Protein AF-A0A7Y7QKJ5-F1 (afdb_monomer_lite)

Sequence (106 aa):
MKKLSMSLKILFNVLLFSFYTLFFIIAGNFLFGLFLTLLDRDIPATDDPIHLKLAILVIFLSLLFTLLFRKFFYLRTFSSEVKKTESKIKQETQEELEIYVNKEIK

Radius of gyration: 25.11 Å; chains: 1; bounding box: 72×20×54 Å

Secondary structure (DSSP, 8-state):
-----HHHHHHHHHHHHHHHHHHHHHHHHHHHHHHHHHTT-PPPPTTSHHHHHHHHHHHHHHHHHHHHTHHHHS---S-HHHHHHHHHHHHHHHHHHHHHHHHH--

Foldseek 3Di:
DPDDDLVNQVVVQVVLLVVVLVVQLVVQLVVVQVVCVVVVHDDDDPPDCVSVVSSVVSNVVSVVCCVVCVVPRGDDSDDVVVVVVVVVVVVVVVVVVVVVVVVVVD

Structure (mmCIF, N/CA/C/O backbone):
data_AF-A0A7Y7QKJ5-F1
#
_entry.id   AF-A0A7Y7QKJ5-F1
#
loop_
_atom_site.group_PDB
_atom_site.id
_atom_site.type_symbol
_atom_site.label_atom_id
_atom_site.label_alt_id
_atom_site.label_comp_id
_atom_site.label_asym_id
_atom_site.label_entity_id
_atom_site.label_seq_id
_atom_site.pdbx_PDB_ins_code
_atom_site.Cartn_x
_atom_site.Cartn_y
_atom_site.Cartn_z
_atom_site.occupancy
_atom_site.B_iso_or_equiv
_atom_site.auth_seq_id
_atom_site.auth_comp_id
_atom_site.auth_asym_id
_atom_site.auth_atom_id
_atom_site.pdbx_PDB_model_num
ATOM 1 N N . MET A 1 1 ? -5.384 -10.363 29.789 1.00 44.81 1 MET A N 1
ATOM 2 C CA . MET A 1 1 ? -4.949 -9.505 28.659 1.00 44.81 1 MET A CA 1
ATOM 3 C C . MET A 1 1 ? -5.187 -8.043 29.029 1.00 44.81 1 MET A C 1
ATOM 5 O O . MET A 1 1 ? -6.329 -7.691 29.297 1.00 44.81 1 MET A O 1
ATOM 9 N N . LYS A 1 2 ? -4.142 -7.204 29.121 1.00 53.72 2 LYS A N 1
ATOM 10 C CA . LYS A 1 2 ? -4.307 -5.758 29.385 1.00 53.72 2 LYS A CA 1
ATOM 11 C C . LYS A 1 2 ? -5.122 -5.132 28.244 1.00 53.72 2 LYS A C 1
ATOM 13 O O . LYS A 1 2 ? -4.786 -5.338 27.080 1.00 53.72 2 LYS A O 1
ATOM 18 N N . LYS A 1 3 ? -6.188 -4.384 28.560 1.00 64.81 3 LYS A N 1
ATOM 19 C CA . LYS A 1 3 ? -6.922 -3.586 27.564 1.00 64.81 3 LYS A CA 1
ATOM 20 C C . LYS A 1 3 ? -5.938 -2.582 26.950 1.00 64.81 3 LYS A C 1
ATOM 22 O O . LYS A 1 3 ? -5.415 -1.727 27.658 1.00 64.81 3 LYS A O 1
ATOM 27 N N . LEU A 1 4 ? -5.669 -2.706 25.651 1.00 72.12 4 LEU A N 1
ATOM 28 C CA . LEU A 1 4 ? -4.874 -1.722 24.915 1.00 72.12 4 LEU A CA 1
ATOM 29 C C . LEU A 1 4 ? -5.606 -0.371 24.943 1.00 72.12 4 LEU A C 1
ATOM 31 O O . LEU A 1 4 ? -6.799 -0.325 24.619 1.00 72.12 4 LEU A O 1
ATOM 35 N N . SER A 1 5 ? -4.911 0.708 25.310 1.00 80.50 5 SER A N 1
ATOM 36 C CA . SER A 1 5 ? -5.495 2.053 25.297 1.00 80.50 5 SER A CA 1
ATOM 37 C C . SER A 1 5 ? -5.871 2.467 23.870 1.00 80.50 5 SER A C 1
ATOM 39 O O . SER A 1 5 ? -5.280 2.007 22.890 1.00 80.50 5 SER A O 1
ATOM 41 N N . MET A 1 6 ? -6.880 3.332 23.742 1.00 75.88 6 MET A N 1
ATOM 42 C CA . MET A 1 6 ? -7.367 3.814 22.445 1.00 75.88 6 MET A CA 1
ATOM 43 C C . MET A 1 6 ? -6.246 4.446 21.607 1.00 75.88 6 MET A C 1
ATOM 45 O O . MET A 1 6 ? -6.107 4.128 20.428 1.00 75.88 6 MET A O 1
ATOM 49 N N . SER A 1 7 ? -5.395 5.258 22.239 1.00 79.00 7 SER A N 1
ATOM 50 C CA . SER A 1 7 ? -4.239 5.891 21.598 1.00 79.00 7 SER A CA 1
ATOM 51 C C . SER A 1 7 ? -3.246 4.864 21.056 1.00 79.00 7 SER A C 1
ATOM 53 O O . SER A 1 7 ? -2.778 5.009 19.930 1.00 79.00 7 SER A O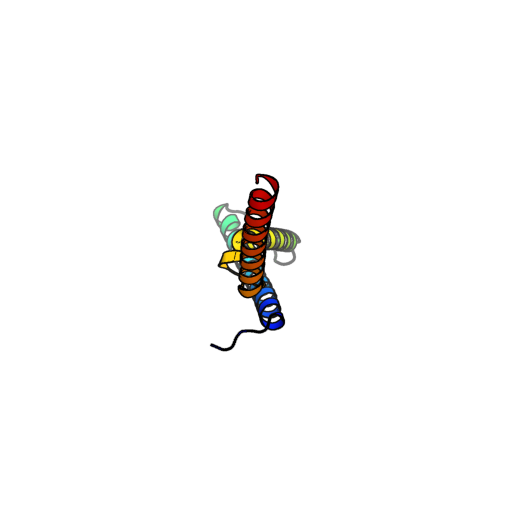 1
ATOM 55 N N . LEU A 1 8 ? -2.983 3.781 21.803 1.00 82.25 8 LEU A N 1
ATOM 56 C CA . LEU A 1 8 ? -2.118 2.702 21.323 1.00 82.25 8 LEU A CA 1
ATOM 57 C C . LEU A 1 8 ? -2.717 2.018 20.090 1.00 82.25 8 LEU A C 1
ATOM 59 O O . LEU A 1 8 ? -1.996 1.736 19.142 1.00 82.25 8 LEU A O 1
ATOM 63 N N . LYS A 1 9 ? -4.033 1.772 20.069 1.00 80.44 9 LYS A N 1
ATOM 64 C CA . LYS A 1 9 ? -4.696 1.153 18.907 1.00 80.44 9 LYS A CA 1
ATOM 65 C C . LYS A 1 9 ? -4.602 2.028 17.660 1.00 80.44 9 LYS A C 1
ATOM 67 O O . LYS A 1 9 ? -4.385 1.506 16.573 1.00 80.44 9 LYS A O 1
ATOM 72 N N . ILE A 1 10 ? -4.768 3.342 17.814 1.00 83.69 10 ILE A N 1
ATOM 73 C CA . ILE A 1 10 ? -4.618 4.296 16.709 1.00 83.69 10 ILE A CA 1
ATOM 74 C C . ILE A 1 10 ? -3.173 4.285 16.208 1.00 83.69 10 ILE A C 1
ATOM 76 O O . ILE A 1 10 ? -2.962 4.149 15.007 1.00 83.69 10 ILE A O 1
ATOM 80 N N . LEU A 1 11 ? -2.193 4.338 17.115 1.00 87.19 11 LEU A N 1
ATOM 81 C CA . LEU A 1 11 ? -0.775 4.283 16.761 1.00 87.19 11 LEU A CA 1
ATOM 82 C C . LEU A 1 11 ? -0.423 2.995 16.004 1.00 87.19 11 LEU A C 1
ATOM 84 O O . LEU A 1 11 ? 0.192 3.057 14.944 1.00 87.19 11 LEU A O 1
ATOM 88 N N . PHE A 1 12 ? -0.869 1.838 16.501 1.00 87.38 12 PHE A N 1
ATOM 89 C CA . PHE A 1 12 ? -0.675 0.557 15.822 1.00 87.38 12 PHE A CA 1
ATOM 90 C C . PHE A 1 12 ? -1.323 0.533 14.440 1.00 87.38 12 PHE A C 1
ATOM 92 O O . PHE A 1 12 ? -0.727 0.013 13.504 1.00 87.38 12 PHE A O 1
ATOM 99 N N . ASN A 1 13 ? -2.511 1.118 14.288 1.00 87.31 13 ASN A N 1
ATOM 100 C CA . ASN A 1 13 ? -3.177 1.197 12.995 1.00 87.31 13 ASN A CA 1
ATOM 101 C C . ASN A 1 13 ? -2.414 2.093 12.010 1.00 87.31 13 ASN A C 1
ATOM 103 O O . ASN A 1 13 ? -2.237 1.707 10.861 1.00 87.31 13 ASN A O 1
ATOM 107 N N . VAL A 1 14 ? -1.915 3.254 12.439 1.00 87.38 14 VAL A N 1
ATOM 108 C CA . VAL A 1 14 ? -1.071 4.105 11.582 1.00 87.38 14 VAL A CA 1
ATOM 109 C C . VAL A 1 14 ? 0.198 3.358 11.173 1.00 87.38 14 VAL A C 1
ATOM 111 O O . VAL A 1 14 ? 0.548 3.345 9.997 1.00 87.38 14 VAL A O 1
ATOM 114 N N . LEU A 1 15 ? 0.841 2.663 12.116 1.00 89.81 15 LEU A N 1
ATOM 115 C CA . LEU A 1 15 ? 2.049 1.888 11.841 1.00 89.81 15 LEU A CA 1
ATOM 116 C C . LEU A 1 15 ? 1.788 0.747 10.848 1.00 89.81 15 LEU A C 1
ATOM 118 O O . LEU A 1 15 ? 2.558 0.571 9.906 1.00 89.81 15 LEU A O 1
ATOM 122 N N . LEU A 1 16 ? 0.681 0.015 11.015 1.00 87.81 16 LEU A N 1
ATOM 123 C CA . LEU A 1 16 ? 0.264 -1.032 10.081 1.00 87.81 16 LEU A CA 1
ATOM 124 C C . LEU A 1 16 ? 0.010 -0.470 8.683 1.00 87.81 16 LEU A C 1
ATOM 126 O O . LEU A 1 16 ? 0.443 -1.059 7.699 1.00 87.81 16 LEU A O 1
ATOM 130 N N . PHE A 1 17 ? -0.684 0.666 8.584 1.00 87.88 17 PHE A N 1
ATOM 131 C CA . PHE A 1 17 ? -0.947 1.309 7.300 1.00 87.88 17 PHE A CA 1
ATOM 132 C C . PHE A 1 17 ? 0.347 1.687 6.580 1.00 87.88 17 PHE A C 1
ATOM 134 O O . PHE A 1 17 ? 0.512 1.338 5.411 1.00 87.88 17 PHE A O 1
ATOM 141 N N . SER A 1 18 ? 1.282 2.329 7.279 1.00 89.19 18 SER A N 1
ATOM 142 C CA . SER A 1 18 ? 2.583 2.679 6.708 1.00 89.19 18 SER A CA 1
ATOM 143 C C . SER A 1 18 ? 3.361 1.438 6.270 1.00 89.19 18 SER A C 1
ATOM 145 O O . SER A 1 18 ? 3.918 1.423 5.176 1.00 89.19 18 SER A O 1
ATOM 147 N N . PHE A 1 19 ? 3.353 0.376 7.082 1.00 90.56 19 PHE A N 1
ATOM 148 C CA . PHE A 1 19 ? 4.025 -0.880 6.754 1.00 90.56 19 PHE A CA 1
ATOM 149 C C . PHE A 1 19 ? 3.453 -1.533 5.491 1.00 90.56 19 PHE A C 1
ATOM 151 O O . PHE A 1 19 ? 4.207 -1.854 4.574 1.00 90.56 19 PHE A O 1
ATOM 158 N N . TYR A 1 20 ? 2.128 -1.684 5.405 1.00 87.19 20 TYR A N 1
ATOM 159 C CA . TYR A 1 20 ? 1.489 -2.257 4.219 1.00 87.19 20 TYR A CA 1
ATOM 160 C C . TYR A 1 20 ? 1.732 -1.409 2.977 1.00 87.19 20 TYR A C 1
ATOM 162 O O . TYR A 1 20 ? 2.058 -1.952 1.928 1.00 87.19 20 TYR A O 1
ATOM 170 N N . THR A 1 21 ? 1.629 -0.088 3.099 1.00 91.19 21 THR A N 1
ATOM 171 C CA . THR A 1 21 ? 1.847 0.822 1.970 1.00 91.19 21 THR A CA 1
ATOM 172 C C . THR A 1 21 ? 3.266 0.682 1.420 1.00 91.19 21 THR A C 1
ATOM 174 O O . THR A 1 21 ? 3.439 0.519 0.216 1.00 91.19 21 THR A O 1
ATOM 177 N N . LEU A 1 22 ? 4.283 0.662 2.290 1.00 92.50 22 LEU A N 1
ATOM 178 C CA . LEU A 1 22 ? 5.672 0.437 1.877 1.00 92.50 22 LEU A CA 1
ATOM 179 C C . LEU A 1 22 ? 5.858 -0.928 1.210 1.00 92.50 22 LEU A C 1
ATOM 181 O O . LEU A 1 22 ? 6.475 -1.014 0.150 1.00 92.50 22 LEU A O 1
ATOM 185 N N . PHE A 1 23 ? 5.291 -1.983 1.800 1.00 91.62 23 PHE A N 1
ATOM 186 C CA . PHE A 1 23 ? 5.352 -3.329 1.236 1.00 91.62 23 PHE A CA 1
ATOM 187 C C . PHE A 1 23 ? 4.747 -3.386 -0.173 1.00 91.62 23 PHE A C 1
ATOM 189 O O . PHE A 1 23 ? 5.372 -3.918 -1.090 1.00 91.62 23 PHE A O 1
ATOM 196 N N . PHE A 1 24 ? 3.566 -2.795 -0.376 1.00 91.62 24 PHE A N 1
ATOM 197 C CA . PHE A 1 24 ? 2.909 -2.776 -1.681 1.00 91.62 24 PHE A CA 1
ATOM 198 C C . PHE A 1 24 ? 3.638 -1.911 -2.707 1.00 91.62 24 PHE A C 1
ATOM 200 O O . PHE A 1 24 ? 3.624 -2.265 -3.881 1.00 91.62 24 PHE A O 1
ATOM 207 N N . ILE A 1 25 ? 4.291 -0.814 -2.307 1.00 92.62 25 ILE A N 1
ATOM 208 C CA . ILE A 1 25 ? 5.106 -0.009 -3.232 1.00 92.62 25 ILE A CA 1
ATOM 209 C C . ILE A 1 25 ? 6.283 -0.842 -3.747 1.00 92.62 25 ILE A C 1
ATOM 211 O O . ILE A 1 25 ? 6.510 -0.907 -4.953 1.00 92.62 25 ILE A O 1
ATOM 215 N N . ILE A 1 26 ? 6.997 -1.527 -2.847 1.00 91.38 26 ILE A N 1
ATOM 216 C CA . ILE A 1 26 ? 8.128 -2.390 -3.216 1.00 91.38 26 ILE A CA 1
ATOM 217 C C . ILE A 1 26 ? 7.652 -3.530 -4.124 1.00 91.38 26 ILE A C 1
ATOM 219 O O . ILE A 1 26 ? 8.222 -3.751 -5.192 1.00 91.38 26 ILE A O 1
ATOM 223 N N . ALA A 1 27 ? 6.580 -4.224 -3.730 1.00 91.50 27 ALA A N 1
ATOM 224 C CA . ALA A 1 27 ? 6.006 -5.308 -4.519 1.00 91.50 27 ALA A CA 1
ATOM 225 C C . ALA A 1 27 ? 5.506 -4.822 -5.889 1.00 91.50 27 ALA A C 1
ATOM 227 O O . ALA A 1 27 ? 5.725 -5.495 -6.890 1.00 91.50 27 ALA A O 1
ATOM 228 N N . GLY A 1 28 ? 4.873 -3.648 -5.945 1.00 90.00 28 GLY A N 1
ATOM 229 C CA . GLY A 1 28 ? 4.370 -3.028 -7.168 1.00 90.00 28 GLY A CA 1
ATOM 230 C C . GLY A 1 28 ? 5.485 -2.666 -8.143 1.00 90.00 28 GLY A C 1
ATOM 231 O O . GLY A 1 28 ? 5.387 -3.018 -9.313 1.00 90.00 28 GLY A O 1
ATOM 232 N N . ASN A 1 29 ? 6.570 -2.049 -7.665 1.00 89.38 29 ASN A N 1
ATOM 233 C CA . ASN A 1 29 ? 7.749 -1.762 -8.490 1.00 89.38 29 ASN A CA 1
ATOM 234 C C . ASN A 1 29 ? 8.389 -3.049 -9.028 1.00 89.38 29 ASN A C 1
ATOM 236 O O . ASN A 1 29 ? 8.734 -3.121 -10.206 1.00 89.38 29 ASN A O 1
ATOM 240 N N . PHE A 1 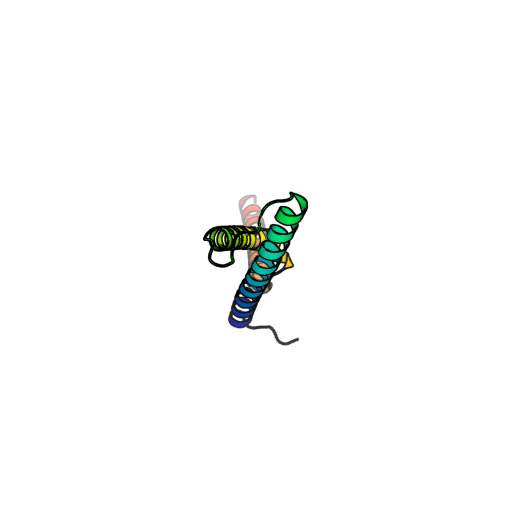30 ? 8.511 -4.080 -8.186 1.00 90.62 30 PHE A N 1
ATOM 241 C CA . PHE A 1 30 ? 9.050 -5.374 -8.603 1.00 90.62 30 PHE A CA 1
ATOM 242 C C . PHE A 1 30 ? 8.174 -6.046 -9.670 1.00 90.62 30 PHE A C 1
ATOM 244 O O . PHE A 1 30 ? 8.673 -6.457 -10.715 1.00 90.62 30 PHE A O 1
ATOM 251 N N . LEU A 1 31 ? 6.859 -6.114 -9.434 1.00 92.00 31 LEU A N 1
ATOM 252 C CA . LEU A 1 31 ? 5.888 -6.661 -10.382 1.00 92.00 31 LEU A CA 1
ATOM 253 C C . LEU A 1 31 ? 5.888 -5.879 -11.693 1.00 92.00 31 LEU A C 1
ATOM 255 O O . LEU A 1 31 ? 5.855 -6.489 -12.753 1.00 92.00 31 LEU A O 1
ATOM 259 N N . PHE A 1 32 ? 5.953 -4.549 -11.637 1.00 90.19 32 PHE A N 1
ATOM 260 C CA . PHE A 1 32 ? 6.016 -3.700 -12.822 1.00 90.19 32 PHE A CA 1
ATOM 261 C C . PHE A 1 32 ? 7.247 -4.008 -13.679 1.00 90.19 32 PHE A C 1
ATOM 263 O O . PHE A 1 32 ? 7.104 -4.228 -14.880 1.00 90.19 32 PHE A O 1
ATOM 270 N N . GLY A 1 33 ? 8.430 -4.112 -13.064 1.00 90.06 33 GLY A N 1
ATOM 271 C CA . GLY A 1 33 ? 9.647 -4.532 -13.762 1.00 90.06 33 GLY A CA 1
ATOM 272 C C . GLY A 1 33 ? 9.496 -5.914 -14.401 1.00 90.06 33 GLY A C 1
ATOM 273 O O . GLY A 1 33 ? 9.780 -6.074 -15.585 1.00 90.06 33 GLY A O 1
ATOM 274 N N . LEU A 1 34 ? 8.956 -6.883 -13.655 1.00 92.19 34 LEU A N 1
ATOM 275 C CA . LEU A 1 34 ? 8.712 -8.242 -14.147 1.00 92.19 34 LEU A CA 1
ATOM 276 C C . LEU A 1 34 ? 7.732 -8.264 -15.332 1.00 92.19 34 LEU A C 1
ATOM 278 O O . LEU A 1 34 ? 7.977 -8.957 -16.316 1.00 92.19 34 LEU A O 1
ATOM 282 N N . PHE A 1 35 ? 6.647 -7.487 -15.273 1.00 92.94 35 PHE A N 1
ATOM 283 C CA . PHE A 1 35 ? 5.690 -7.359 -16.374 1.00 92.94 35 PHE A CA 1
ATOM 284 C C . PHE A 1 35 ? 6.320 -6.751 -17.627 1.00 92.94 35 PHE A C 1
ATOM 286 O O . PHE A 1 35 ? 6.027 -7.213 -18.726 1.00 92.94 35 PHE A O 1
ATOM 293 N N . LEU A 1 36 ? 7.186 -5.744 -17.485 1.00 92.25 36 LEU A N 1
ATOM 294 C CA . LEU A 1 36 ? 7.901 -5.166 -18.624 1.00 92.25 36 LEU A CA 1
ATOM 295 C C . LEU A 1 36 ? 8.869 -6.170 -19.252 1.00 92.25 36 LEU A C 1
ATOM 297 O O . LEU A 1 36 ? 8.895 -6.285 -20.474 1.00 92.25 36 LEU A O 1
ATOM 301 N N . THR A 1 37 ? 9.582 -6.950 -18.434 1.00 92.75 37 THR A N 1
ATOM 302 C CA . THR A 1 37 ? 10.449 -8.031 -18.923 1.00 92.75 37 THR A CA 1
ATOM 303 C C . THR A 1 37 ? 9.661 -9.084 -19.699 1.00 92.75 37 THR A C 1
ATOM 305 O O . THR A 1 37 ? 10.097 -9.505 -20.760 1.00 92.75 37 THR A O 1
ATOM 308 N N . LEU A 1 38 ? 8.479 -9.485 -19.220 1.00 94.50 38 LEU A N 1
ATOM 309 C CA . LEU A 1 38 ? 7.617 -10.441 -19.932 1.00 94.50 38 LEU A CA 1
ATOM 310 C C . LEU A 1 38 ? 7.064 -9.904 -21.261 1.00 94.50 38 LEU A C 1
ATOM 312 O O . LEU A 1 38 ? 6.625 -10.686 -22.099 1.00 94.50 38 LEU A O 1
ATOM 316 N N . LEU A 1 39 ? 7.039 -8.583 -21.434 1.00 94.56 39 LEU A N 1
ATOM 317 C CA . LEU A 1 39 ? 6.557 -7.904 -22.636 1.00 94.56 39 LEU A CA 1
ATOM 318 C C . LEU A 1 39 ? 7.700 -7.459 -23.562 1.00 94.56 39 LEU A C 1
ATOM 320 O O . LEU A 1 39 ? 7.438 -6.685 -24.484 1.00 94.56 39 LEU A O 1
ATOM 324 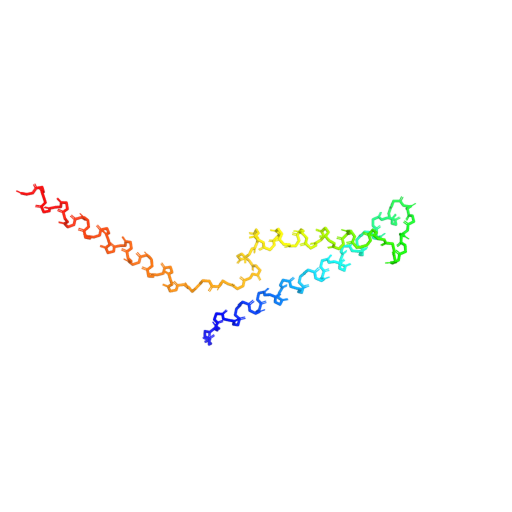N N . ASP A 1 40 ? 8.937 -7.897 -23.295 1.00 92.94 40 ASP A N 1
ATOM 325 C CA . ASP A 1 40 ? 10.158 -7.471 -23.992 1.00 92.94 40 ASP A CA 1
ATOM 326 C C . ASP A 1 40 ? 10.270 -5.940 -24.111 1.00 92.94 40 ASP A C 1
ATOM 328 O O . ASP A 1 40 ? 10.634 -5.387 -25.151 1.00 92.94 40 ASP A O 1
ATOM 332 N N . ARG A 1 41 ? 9.911 -5.226 -23.036 1.00 89.94 41 ARG A N 1
ATOM 333 C CA . ARG A 1 41 ? 10.041 -3.769 -22.949 1.00 89.94 41 ARG A CA 1
ATOM 334 C C . ARG A 1 41 ? 11.179 -3.361 -22.033 1.00 89.94 41 ARG A C 1
ATOM 336 O O . ARG A 1 41 ? 11.413 -3.980 -20.995 1.00 89.94 41 ARG A O 1
ATOM 343 N N . ASP A 1 42 ? 11.811 -2.249 -22.389 1.00 88.19 42 ASP A N 1
ATOM 344 C CA . ASP A 1 42 ? 12.837 -1.630 -21.563 1.00 88.19 42 ASP A CA 1
ATOM 345 C C . ASP A 1 42 ? 12.277 -1.230 -20.197 1.00 88.19 42 ASP A C 1
ATOM 347 O O . ASP A 1 42 ? 11.184 -0.663 -20.076 1.00 88.19 42 ASP A O 1
ATOM 351 N N . ILE A 1 43 ? 13.053 -1.529 -19.157 1.00 87.31 43 ILE A N 1
ATOM 352 C CA . ILE A 1 43 ? 12.723 -1.157 -17.787 1.00 87.31 43 ILE A CA 1
ATOM 353 C C . ILE A 1 43 ? 13.176 0.294 -17.584 1.00 87.31 43 ILE A C 1
ATOM 355 O O . ILE A 1 43 ? 14.371 0.575 -17.713 1.00 87.31 43 ILE A O 1
ATOM 359 N N . PRO A 1 44 ? 12.259 1.221 -17.261 1.00 87.56 44 PRO A N 1
ATOM 360 C CA . PRO A 1 44 ? 12.611 2.613 -17.033 1.00 87.56 44 PRO A CA 1
ATOM 361 C C . PRO A 1 44 ? 13.555 2.739 -15.835 1.00 87.56 44 PRO A C 1
ATOM 363 O O . PRO A 1 44 ? 13.394 2.052 -14.818 1.00 87.56 44 PRO A O 1
ATOM 366 N N . ALA A 1 45 ? 14.530 3.638 -15.958 1.00 87.25 45 ALA A N 1
ATOM 367 C CA . ALA A 1 45 ? 15.517 3.900 -14.920 1.00 87.25 45 ALA A CA 1
ATOM 368 C C . ALA A 1 45 ? 14.855 4.380 -13.615 1.00 87.25 45 ALA A C 1
ATOM 370 O O . ALA A 1 45 ? 13.730 4.875 -13.611 1.00 87.25 45 ALA A O 1
ATOM 371 N N . THR A 1 46 ? 15.534 4.203 -12.482 1.00 82.44 46 THR A N 1
ATOM 372 C CA . THR A 1 46 ? 14.976 4.472 -11.142 1.00 82.44 46 THR A CA 1
ATOM 373 C C . THR A 1 46 ? 14.576 5.936 -10.925 1.00 82.44 46 THR A C 1
ATOM 375 O O . THR A 1 46 ? 13.705 6.228 -10.109 1.00 82.44 46 THR A O 1
ATOM 378 N N . ASP A 1 47 ? 15.211 6.857 -11.642 1.00 86.69 47 ASP A N 1
ATOM 379 C CA . ASP A 1 47 ? 14.944 8.295 -11.645 1.00 86.69 47 ASP A CA 1
ATOM 380 C C . ASP A 1 47 ? 13.762 8.699 -12.541 1.00 86.69 47 ASP A C 1
ATOM 382 O O . ASP A 1 47 ? 13.311 9.846 -12.485 1.00 86.69 47 ASP A O 1
ATOM 386 N N . ASP A 1 48 ? 13.215 7.768 -13.325 1.00 90.38 48 ASP A N 1
ATOM 387 C CA . ASP A 1 48 ? 12.058 8.032 -14.168 1.00 90.38 48 ASP A CA 1
ATOM 388 C C . ASP A 1 48 ? 10.815 8.344 -13.303 1.00 90.38 48 ASP A C 1
ATOM 390 O O . ASP A 1 48 ? 10.469 7.585 -12.382 1.00 90.38 48 ASP A O 1
ATOM 394 N N . PRO A 1 49 ? 10.082 9.438 -13.595 1.00 90.44 49 PRO A N 1
ATOM 395 C CA . PRO A 1 49 ? 8.868 9.809 -12.870 1.00 90.44 49 PRO A CA 1
ATOM 396 C C . PRO A 1 49 ? 7.764 8.740 -12.892 1.00 90.44 49 PRO A C 1
ATOM 398 O O . PRO A 1 49 ? 6.803 8.845 -12.123 1.00 90.44 49 PRO A O 1
ATOM 401 N N . ILE A 1 50 ? 7.846 7.717 -13.748 1.00 90.56 50 ILE A N 1
ATOM 402 C CA . ILE A 1 50 ? 6.901 6.597 -13.757 1.00 90.56 50 ILE A CA 1
ATOM 403 C C . ILE A 1 50 ? 6.878 5.828 -12.432 1.00 90.56 50 ILE A C 1
ATOM 405 O O . ILE A 1 50 ? 5.792 5.473 -11.970 1.00 90.56 50 ILE A O 1
ATOM 409 N N . HIS A 1 51 ? 8.024 5.663 -11.763 1.00 88.44 51 HIS A N 1
ATOM 410 C CA . HIS A 1 51 ? 8.104 4.989 -10.460 1.00 88.44 51 HIS A CA 1
ATOM 411 C C . HIS A 1 51 ? 7.382 5.790 -9.374 1.00 88.44 51 HIS A C 1
ATOM 413 O O . HIS A 1 51 ? 6.676 5.226 -8.539 1.00 88.44 51 HIS A O 1
ATOM 419 N N . LEU A 1 52 ? 7.472 7.124 -9.432 1.00 90.25 52 LEU A N 1
ATOM 420 C CA . LEU A 1 52 ? 6.724 8.010 -8.538 1.00 90.25 52 LEU A CA 1
ATOM 421 C C . LEU A 1 52 ? 5.213 7.917 -8.791 1.00 90.25 52 LEU A C 1
ATOM 423 O O . LEU A 1 52 ? 4.432 7.815 -7.845 1.00 90.25 52 LEU A O 1
ATOM 427 N N . LYS A 1 53 ? 4.788 7.918 -10.060 1.00 91.69 53 LYS A N 1
ATOM 428 C CA . LYS A 1 53 ? 3.371 7.753 -10.429 1.00 91.69 53 LYS A CA 1
ATOM 429 C C . LYS A 1 53 ? 2.822 6.408 -9.951 1.00 91.69 53 LYS A C 1
ATOM 431 O O . LYS A 1 53 ? 1.709 6.363 -9.429 1.00 91.69 53 LYS A O 1
ATOM 436 N N . LEU A 1 54 ? 3.605 5.337 -10.087 1.00 91.00 54 LEU A N 1
ATOM 437 C CA . LEU A 1 54 ? 3.234 4.008 -9.614 1.00 91.00 54 LEU A CA 1
ATOM 438 C C . LEU A 1 54 ? 3.106 3.979 -8.087 1.00 91.00 54 LEU A C 1
ATOM 440 O O . LEU A 1 54 ? 2.103 3.493 -7.572 1.00 91.00 54 LEU A O 1
ATOM 444 N N . ALA A 1 55 ? 4.055 4.577 -7.361 1.00 90.94 55 ALA A N 1
ATOM 445 C CA . ALA A 1 55 ? 3.980 4.685 -5.907 1.00 90.94 55 ALA A CA 1
ATOM 446 C C . ALA A 1 55 ? 2.722 5.447 -5.451 1.00 90.94 55 ALA A C 1
ATOM 448 O O . ALA A 1 55 ? 2.014 4.983 -4.559 1.00 90.94 55 ALA A O 1
ATOM 449 N N . ILE A 1 56 ? 2.389 6.571 -6.099 1.00 92.94 56 ILE A N 1
ATOM 450 C CA . ILE A 1 56 ? 1.167 7.340 -5.812 1.00 92.94 56 ILE A CA 1
ATOM 451 C C . ILE A 1 56 ? -0.084 6.484 -6.044 1.00 92.94 56 ILE A C 1
ATOM 453 O O . ILE A 1 56 ? -0.971 6.446 -5.190 1.00 92.94 56 ILE A O 1
ATOM 457 N N . LEU A 1 57 ? -0.151 5.761 -7.166 1.00 92.69 57 LEU A N 1
ATOM 458 C CA . LEU A 1 57 ? -1.264 4.860 -7.465 1.00 92.69 57 LEU A CA 1
ATOM 459 C C . LEU A 1 57 ? -1.422 3.786 -6.380 1.00 92.69 57 LEU A C 1
ATOM 461 O O . LEU A 1 57 ? -2.530 3.548 -5.897 1.00 92.69 57 LEU A O 1
ATOM 465 N N . VAL A 1 58 ? -0.315 3.173 -5.961 1.00 92.50 58 VAL A N 1
ATOM 466 C CA . VAL A 1 58 ? -0.301 2.155 -4.906 1.00 92.50 58 VAL A CA 1
ATOM 467 C C . VAL A 1 58 ? -0.749 2.733 -3.564 1.00 92.50 58 VAL A C 1
ATOM 469 O O . VAL A 1 58 ? -1.473 2.058 -2.835 1.00 92.50 58 VAL A O 1
ATOM 472 N N . ILE A 1 59 ? -0.388 3.977 -3.239 1.00 91.62 59 ILE A N 1
ATOM 473 C CA . ILE A 1 59 ? -0.852 4.657 -2.020 1.00 91.62 59 ILE A CA 1
ATOM 474 C C . ILE A 1 59 ? -2.375 4.824 -2.044 1.00 91.62 59 ILE A C 1
ATOM 476 O O . ILE A 1 59 ? -3.042 4.470 -1.071 1.00 91.62 59 ILE A O 1
ATOM 480 N N . PHE A 1 60 ? -2.943 5.308 -3.153 1.00 91.81 60 PHE A N 1
ATOM 481 C CA . PHE A 1 60 ? -4.398 5.445 -3.286 1.00 91.81 60 PHE A CA 1
ATOM 482 C C . PHE A 1 60 ? -5.114 4.097 -3.199 1.00 91.81 60 PHE A C 1
ATOM 484 O O . PHE A 1 60 ? -6.127 3.978 -2.507 1.00 91.81 60 PHE A O 1
ATOM 491 N N . LEU A 1 61 ? -4.571 3.069 -3.853 1.00 90.38 61 LEU A N 1
ATOM 492 C CA . LEU A 1 61 ? -5.135 1.724 -3.813 1.00 90.38 61 LEU A CA 1
ATOM 493 C C . LEU A 1 61 ? -5.052 1.118 -2.407 1.00 90.38 61 LEU A C 1
ATOM 495 O O . LEU A 1 61 ? -6.026 0.537 -1.933 1.00 90.38 61 LEU A O 1
ATOM 499 N N . SER A 1 62 ? -3.928 1.313 -1.716 1.00 88.38 62 SER A N 1
ATOM 500 C CA . SER A 1 62 ? -3.733 0.886 -0.328 1.00 88.38 62 SER A CA 1
ATOM 501 C C . SER A 1 62 ? -4.727 1.581 0.595 1.00 88.38 62 SER A C 1
ATOM 503 O O . SER A 1 62 ? -5.343 0.925 1.426 1.00 88.38 62 SER A O 1
ATOM 505 N N . LEU A 1 63 ? -4.967 2.883 0.411 1.00 87.69 63 LEU A N 1
ATOM 506 C CA . LEU A 1 63 ? -5.965 3.628 1.176 1.00 87.69 63 LEU A CA 1
ATOM 507 C C . LEU A 1 63 ? -7.382 3.086 0.946 1.00 87.69 63 LEU A C 1
ATOM 509 O O . LEU A 1 63 ? -8.109 2.845 1.910 1.00 87.69 63 LEU A O 1
ATOM 513 N N . LEU A 1 64 ? -7.760 2.830 -0.309 1.00 89.31 64 LEU A N 1
ATOM 514 C CA . LEU A 1 64 ? -9.053 2.230 -0.642 1.00 89.31 64 LEU A CA 1
ATOM 515 C C . LEU A 1 64 ? -9.209 0.843 -0.001 1.00 89.31 64 LEU A C 1
ATOM 517 O O . LEU A 1 64 ? -10.227 0.558 0.633 1.00 89.31 64 LEU A O 1
ATOM 521 N N . PHE A 1 65 ? -8.183 -0.003 -0.109 1.00 85.69 65 PHE A N 1
ATOM 522 C CA . PHE A 1 65 ? -8.185 -1.346 0.465 1.00 85.69 65 PHE A CA 1
ATOM 523 C C . PHE A 1 65 ? -8.253 -1.307 1.995 1.00 85.69 65 PHE A C 1
ATOM 525 O O . PHE A 1 65 ? -9.039 -2.028 2.608 1.00 85.69 65 PHE A O 1
ATOM 532 N N . THR A 1 66 ? -7.505 -0.402 2.624 1.00 84.81 66 THR A N 1
ATOM 533 C CA . THR A 1 66 ? -7.553 -0.146 4.065 1.00 84.81 66 THR A CA 1
ATOM 534 C C . THR A 1 66 ? -8.944 0.273 4.522 1.00 84.81 66 THR A C 1
ATOM 536 O O . THR A 1 66 ? -9.381 -0.179 5.578 1.00 84.81 66 THR A O 1
ATOM 539 N N . LEU A 1 67 ? -9.669 1.092 3.754 1.00 81.88 67 LEU A N 1
ATOM 540 C CA . LEU A 1 67 ? -11.039 1.486 4.090 1.00 81.88 67 LEU A CA 1
ATOM 541 C C . LEU A 1 67 ? -12.019 0.311 3.974 1.00 81.88 67 LEU A C 1
ATOM 543 O O . LEU A 1 67 ? -12.796 0.079 4.903 1.00 81.88 67 LEU A O 1
ATOM 547 N N . LEU A 1 68 ? -11.950 -0.456 2.882 1.00 84.38 68 LEU A N 1
ATOM 548 C CA . LEU A 1 68 ? -12.839 -1.596 2.624 1.00 84.38 68 LEU A CA 1
ATOM 549 C C . LEU A 1 68 ? -12.602 -2.753 3.605 1.00 84.38 68 LEU A C 1
ATOM 551 O O . LEU A 1 68 ? -13.540 -3.300 4.185 1.00 84.38 68 LEU A O 1
ATOM 555 N N . PHE A 1 69 ? -11.339 -3.094 3.847 1.00 79.56 69 PHE A N 1
ATOM 556 C CA . PHE A 1 69 ? -10.936 -4.237 4.665 1.00 79.56 69 PHE A CA 1
ATOM 557 C C . PHE A 1 69 ? -10.488 -3.840 6.071 1.00 79.56 69 PHE A C 1
ATOM 559 O O . PHE A 1 69 ? -9.899 -4.649 6.794 1.00 79.56 69 PHE A O 1
ATOM 566 N N . ARG A 1 70 ? -10.831 -2.623 6.517 1.00 78.38 70 ARG A N 1
ATOM 567 C CA . ARG A 1 70 ? -10.471 -2.090 7.839 1.00 78.38 70 ARG A CA 1
ATOM 568 C C . ARG A 1 70 ? -10.745 -3.076 8.972 1.00 78.38 70 ARG A C 1
ATOM 570 O O . ARG A 1 70 ? -9.968 -3.183 9.91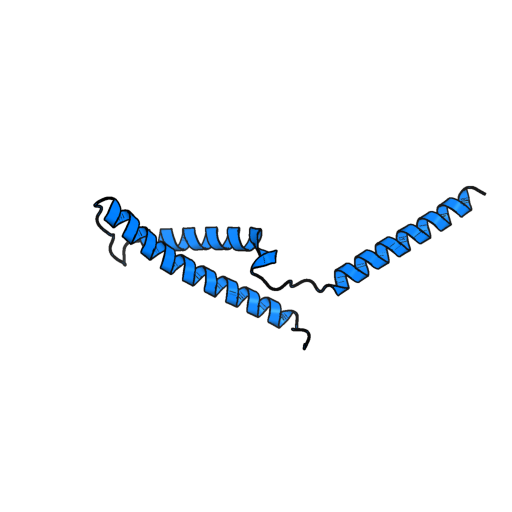2 1.00 78.38 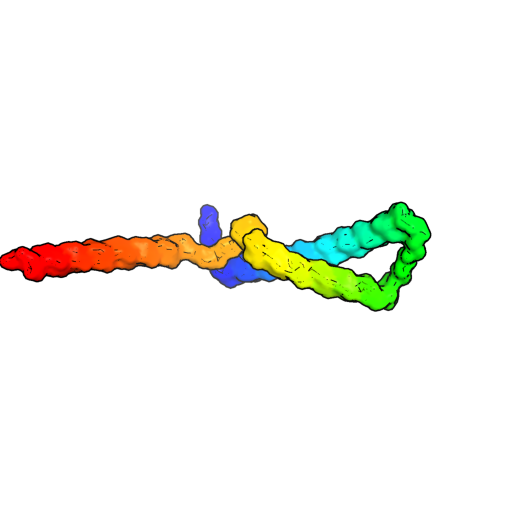70 ARG A O 1
ATOM 577 N N . LYS A 1 71 ? -11.867 -3.796 8.887 1.00 71.00 71 LYS A N 1
ATOM 578 C CA . LYS A 1 71 ? -12.318 -4.765 9.896 1.00 71.00 71 LYS A CA 1
ATOM 579 C C . LYS A 1 71 ? -11.361 -5.955 10.069 1.00 71.00 71 LYS A C 1
ATOM 581 O O . LYS A 1 71 ? -11.359 -6.545 11.145 1.00 71.00 71 LYS A O 1
ATOM 586 N N . PHE A 1 72 ? -10.603 -6.309 9.034 1.00 71.44 72 PHE A N 1
ATOM 587 C CA . PHE A 1 72 ? -9.725 -7.479 9.017 1.00 71.44 72 PHE A CA 1
ATOM 588 C C . PHE A 1 72 ? -8.289 -7.131 9.399 1.00 71.44 72 PHE A C 1
ATOM 590 O O . PHE A 1 72 ? -7.677 -7.855 10.174 1.00 71.44 72 PHE A O 1
ATOM 597 N N . PHE A 1 73 ? -7.773 -6.011 8.890 1.00 65.56 73 PHE A N 1
ATOM 598 C CA . PHE A 1 73 ? -6.362 -5.655 9.052 1.00 65.56 73 PHE A CA 1
ATOM 599 C C . PHE A 1 73 ? -6.088 -4.722 10.232 1.00 65.56 73 PHE A C 1
ATOM 601 O O . PHE A 1 73 ? -4.956 -4.656 10.692 1.00 65.56 73 PHE A O 1
ATOM 608 N N . TYR A 1 74 ? -7.095 -4.014 10.753 1.00 71.19 74 TYR A N 1
ATOM 609 C CA . TYR A 1 74 ? -6.884 -2.978 11.766 1.00 71.19 74 TYR A CA 1
ATOM 610 C C . TYR A 1 74 ? -7.579 -3.289 13.084 1.00 71.19 74 TYR A C 1
ATOM 612 O O . TYR A 1 74 ? -8.686 -3.833 13.143 1.00 71.19 74 TYR A O 1
ATOM 620 N N . LEU A 1 75 ? -6.947 -2.858 14.177 1.00 71.56 75 LEU A N 1
ATOM 621 C CA . LEU A 1 75 ? -7.521 -2.944 15.509 1.00 71.56 75 LEU A CA 1
ATOM 622 C C . LEU A 1 75 ? -8.789 -2.100 15.567 1.00 71.56 75 LEU A C 1
ATOM 624 O O . LEU A 1 75 ? -8.795 -0.906 15.244 1.00 71.56 75 LEU A O 1
ATOM 628 N N . ARG A 1 76 ? -9.874 -2.721 16.034 1.00 68.12 76 ARG A N 1
ATOM 629 C CA . ARG A 1 76 ? -11.145 -2.033 16.236 1.00 68.12 76 ARG A CA 1
ATOM 630 C C . ARG A 1 76 ? -10.952 -0.936 17.283 1.00 68.12 76 ARG A C 1
ATOM 632 O O . ARG A 1 76 ? -10.728 -1.203 18.468 1.00 68.12 76 ARG A O 1
ATOM 639 N N . THR A 1 77 ? -11.022 0.302 16.814 1.00 61.53 77 THR A N 1
ATOM 640 C CA . THR A 1 77 ? -10.857 1.504 17.629 1.00 61.53 77 THR A CA 1
ATOM 641 C C . THR A 1 77 ? -12.062 1.717 18.544 1.00 61.53 77 THR A C 1
ATOM 643 O O . THR A 1 77 ? -11.891 1.989 19.725 1.00 61.53 77 THR A O 1
ATOM 646 N N . PHE A 1 78 ? -13.285 1.457 18.083 1.00 56.56 78 PHE A N 1
ATOM 647 C CA . PHE A 1 78 ? -14.461 1.549 18.952 1.00 56.56 78 PHE A CA 1
ATOM 648 C C . PHE A 1 78 ? -14.509 0.414 19.986 1.00 56.56 78 PHE A C 1
ATOM 650 O O . PHE A 1 78 ? -14.491 -0.769 19.630 1.00 56.56 78 PHE A O 1
ATOM 657 N N . SER A 1 79 ? -14.568 0.798 21.267 1.00 49.97 79 SER A N 1
ATOM 658 C CA . SER A 1 79 ? -14.759 -0.117 22.395 1.00 49.97 79 SER A CA 1
ATOM 659 C C . SER A 1 79 ? -16.086 -0.858 22.236 1.00 49.97 79 SER A C 1
ATOM 661 O O . SER A 1 79 ? -17.116 -0.255 21.933 1.00 49.97 79 SER A O 1
ATOM 663 N N . SER A 1 80 ? -16.074 -2.170 22.467 1.00 52.34 80 SER A N 1
ATOM 664 C CA . SER A 1 80 ? -17.283 -2.999 22.544 1.00 52.34 80 SER A CA 1
ATOM 665 C C . SER A 1 80 ? -18.261 -2.521 23.623 1.00 52.34 80 SER A C 1
ATOM 667 O O . SER A 1 80 ? -19.438 -2.862 23.567 1.00 52.34 80 SER A O 1
ATOM 669 N N . GLU A 1 81 ? -17.793 -1.707 24.571 1.00 51.66 81 GLU A N 1
ATOM 670 C CA . GLU A 1 81 ? -18.616 -1.085 25.608 1.00 51.66 81 GLU A CA 1
ATOM 671 C C . GLU A 1 81 ? -19.566 -0.027 25.042 1.00 51.66 81 GLU A C 1
ATOM 673 O O . GLU A 1 81 ? -20.721 -0.023 25.440 1.00 51.66 81 GLU A O 1
ATOM 678 N N . VAL A 1 82 ? -19.163 0.770 24.041 1.00 55.22 82 VAL A N 1
ATOM 679 C CA . VAL A 1 82 ? -20.061 1.775 23.428 1.00 55.22 82 VAL A CA 1
ATOM 680 C C . VAL A 1 82 ? -21.238 1.091 22.732 1.00 55.22 82 VAL A C 1
ATOM 682 O O . VAL A 1 82 ? -22.381 1.491 22.916 1.00 55.22 82 VAL A O 1
ATOM 685 N N . LYS A 1 83 ? -20.983 -0.024 22.032 1.00 53.34 83 LYS A N 1
ATOM 686 C CA . LYS A 1 83 ? -22.052 -0.834 21.426 1.00 53.34 83 LYS A CA 1
ATOM 687 C C . LYS A 1 83 ? -22.966 -1.498 22.455 1.00 53.34 83 LYS A C 1
ATOM 689 O O . LYS A 1 83 ? -24.147 -1.658 22.176 1.00 53.34 83 LYS A O 1
ATOM 694 N N . LYS A 1 84 ? -22.430 -1.896 23.615 1.00 56.28 84 LYS A N 1
ATOM 695 C CA . LYS A 1 84 ? -23.222 -2.457 24.723 1.00 56.28 84 LYS A CA 1
ATOM 696 C C . LYS A 1 84 ? -24.098 -1.398 25.393 1.00 56.28 84 LYS A C 1
ATOM 698 O O . LYS A 1 84 ? -25.220 -1.702 25.783 1.00 56.28 84 LYS A O 1
ATOM 703 N N . THR A 1 85 ? -23.594 -0.175 25.520 1.00 57.41 85 THR A N 1
ATOM 704 C CA . THR A 1 85 ? -24.354 0.957 26.053 1.00 57.41 85 THR A CA 1
ATOM 705 C C . THR A 1 85 ? -25.449 1.380 25.075 1.00 57.41 85 THR A C 1
ATOM 707 O O . THR A 1 85 ? -26.595 1.498 25.483 1.00 57.41 85 THR A O 1
ATOM 710 N N . GLU A 1 86 ? -25.156 1.483 23.776 1.00 58.66 86 GLU A N 1
ATOM 711 C CA . GLU A 1 86 ? -26.175 1.755 22.747 1.00 58.66 86 GLU A CA 1
ATOM 712 C C . GLU A 1 86 ? -27.253 0.665 22.673 1.00 58.66 86 GLU A C 1
ATOM 714 O O . GLU A 1 86 ? -28.429 0.979 22.502 1.00 58.66 86 GLU A O 1
ATOM 719 N N . SER A 1 87 ? -26.884 -0.616 22.815 1.00 60.59 87 SER A N 1
ATOM 720 C CA . SER A 1 87 ? -27.871 -1.703 22.838 1.00 60.59 87 SER A CA 1
ATOM 721 C C . SER A 1 87 ? -28.737 -1.683 24.097 1.00 60.59 87 SER A C 1
ATOM 723 O O . SER A 1 87 ? -29.925 -1.966 24.002 1.00 60.59 87 SER A O 1
ATOM 725 N N . LYS A 1 88 ? -28.160 -1.327 25.255 1.00 61.41 88 LYS A N 1
ATOM 726 C CA . LYS A 1 88 ? -28.909 -1.184 26.511 1.00 61.41 88 LYS A CA 1
ATOM 727 C C . LYS A 1 88 ? -29.891 -0.018 26.463 1.00 61.41 88 LYS A C 1
ATOM 729 O O . LYS A 1 88 ? -31.055 -0.220 26.770 1.00 61.41 88 LYS A O 1
ATOM 734 N N . ILE A 1 89 ? -29.445 1.150 25.996 1.00 67.75 89 ILE A N 1
ATOM 735 C CA . ILE A 1 89 ? -30.304 2.335 25.869 1.00 67.75 89 ILE A CA 1
ATOM 736 C C . ILE A 1 89 ? -31.479 2.035 24.933 1.00 67.75 89 ILE A C 1
ATOM 738 O O . ILE A 1 89 ? -32.614 2.349 25.262 1.00 67.75 89 ILE A O 1
ATOM 742 N N . LYS A 1 90 ? -31.242 1.355 23.801 1.00 65.69 90 LYS A N 1
ATOM 743 C CA . LYS A 1 90 ? -32.328 0.953 22.891 1.00 65.69 90 LYS A CA 1
ATOM 744 C C . LYS A 1 90 ? -33.342 -0.005 23.521 1.00 65.69 90 LYS A C 1
ATOM 746 O O . LYS A 1 90 ? -34.519 0.118 23.205 1.00 65.69 90 LYS A O 1
ATOM 751 N N . GLN A 1 91 ? -32.903 -0.937 24.368 1.00 68.31 91 GLN A N 1
ATOM 752 C CA . GLN A 1 91 ? -33.815 -1.827 25.093 1.00 68.31 91 GLN A CA 1
ATOM 753 C C . GLN A 1 91 ? -34.628 -1.070 26.147 1.00 68.31 91 GLN A C 1
ATOM 755 O O . GLN A 1 91 ? -35.845 -1.196 26.152 1.00 68.31 91 GLN A O 1
ATOM 760 N N . GLU A 1 92 ? -33.986 -0.231 26.964 1.00 68.75 92 GLU A N 1
ATOM 761 C CA . GLU A 1 92 ? -34.678 0.574 27.983 1.00 68.75 92 GLU A CA 1
ATOM 762 C C . GLU A 1 92 ? -35.694 1.540 27.349 1.00 68.75 92 GLU A C 1
ATOM 764 O O . GLU A 1 92 ? -36.816 1.654 27.828 1.00 68.75 92 GLU A O 1
ATOM 769 N N . THR A 1 93 ? -35.363 2.164 26.211 1.00 72.62 93 THR A N 1
ATOM 770 C CA . THR A 1 93 ? -36.309 3.043 25.495 1.00 72.62 93 THR A CA 1
ATOM 771 C C . THR A 1 93 ? -37.507 2.271 24.926 1.00 72.62 93 THR A C 1
ATOM 773 O O . THR A 1 93 ? -38.613 2.803 24.887 1.00 72.62 93 THR A O 1
ATOM 776 N N . GLN A 1 94 ? -37.316 1.025 24.473 1.00 68.69 94 GLN A N 1
ATOM 777 C CA . GLN A 1 94 ? -38.425 0.186 24.000 1.00 68.69 94 GLN A CA 1
ATOM 778 C C . GLN A 1 94 ? -39.339 -0.257 25.146 1.00 68.69 94 GLN A C 1
ATOM 780 O O . GLN A 1 94 ? -40.557 -0.195 24.993 1.00 68.69 94 GLN A O 1
ATOM 785 N N . GLU A 1 95 ? -38.769 -0.643 26.288 1.00 68.44 95 GLU A N 1
ATOM 786 C CA . GLU A 1 95 ? -39.544 -1.006 27.479 1.00 68.44 95 GLU A CA 1
ATOM 787 C C . GLU A 1 95 ? -40.347 0.190 28.017 1.00 68.44 95 GLU A C 1
ATOM 789 O O . GLU A 1 95 ? -41.529 0.049 28.326 1.00 68.44 95 GLU A O 1
ATOM 794 N N . GLU A 1 96 ? -39.765 1.395 28.062 1.00 68.81 96 GLU A N 1
ATOM 795 C CA . GLU A 1 96 ? -40.492 2.606 28.473 1.00 68.81 96 GLU A CA 1
ATOM 796 C C . GLU A 1 96 ? -41.645 2.962 27.521 1.00 68.81 96 GLU A C 1
ATOM 798 O O . GLU A 1 96 ? -42.727 3.338 27.979 1.00 68.81 96 GLU A O 1
ATOM 803 N N . LEU A 1 97 ? -41.450 2.806 26.207 1.00 70.12 97 LEU A N 1
ATOM 804 C CA . LEU A 1 97 ? -42.493 3.035 25.201 1.00 70.12 97 LEU A CA 1
ATOM 805 C C . LEU A 1 97 ? -43.652 2.036 25.326 1.00 70.12 97 LEU A C 1
ATOM 807 O O . LEU A 1 97 ? -44.810 2.444 25.248 1.00 70.12 97 LEU A O 1
ATOM 811 N N . GLU A 1 98 ? -43.374 0.752 25.565 1.00 66.06 98 GLU A N 1
ATOM 812 C CA . GLU A 1 98 ? -44.420 -0.256 25.795 1.00 66.06 98 GLU A CA 1
ATOM 813 C C . GLU A 1 98 ? -45.227 0.024 27.070 1.00 66.06 98 GLU A C 1
ATOM 815 O O . GLU A 1 98 ? -46.452 -0.131 27.082 1.00 66.06 98 GLU A O 1
ATOM 820 N N . ILE A 1 99 ? -44.567 0.483 28.138 1.00 69.94 99 ILE A N 1
ATOM 821 C CA . ILE A 1 99 ? -45.229 0.864 29.393 1.00 69.94 99 ILE A CA 1
ATOM 822 C C . ILE A 1 99 ? -46.129 2.089 29.191 1.00 69.94 99 ILE A C 1
ATOM 824 O O . ILE A 1 99 ? -47.223 2.144 29.758 1.00 69.94 99 ILE A O 1
ATOM 828 N N . TYR A 1 100 ? -45.693 3.065 28.390 1.00 66.12 100 TYR A N 1
ATOM 829 C CA . TYR A 1 100 ? -46.465 4.277 28.117 1.00 66.12 100 TYR A CA 1
ATOM 830 C C . TYR A 1 100 ? -47.716 3.981 27.280 1.00 66.12 100 TYR A C 1
ATOM 832 O O . TYR A 1 100 ? -48.819 4.376 27.653 1.00 66.12 100 TYR A O 1
ATOM 840 N N . VAL A 1 101 ? -47.571 3.195 26.209 1.00 68.69 101 VAL A N 1
ATOM 841 C CA . VAL A 1 101 ? -48.685 2.794 25.333 1.00 68.69 101 VAL A CA 1
ATOM 842 C C . VAL A 1 101 ? -49.735 1.978 26.097 1.00 68.69 101 VAL A C 1
ATOM 844 O O . VAL A 1 101 ? -50.931 2.218 25.952 1.00 68.69 101 VAL A O 1
ATOM 847 N N . ASN A 1 102 ? -49.323 1.069 26.986 1.00 65.50 102 ASN A N 1
ATOM 848 C CA . ASN A 1 102 ? -50.264 0.308 27.820 1.00 65.50 102 ASN A CA 1
ATOM 849 C C . ASN A 1 102 ? -51.006 1.155 28.868 1.00 65.50 102 ASN A C 1
ATOM 851 O O . ASN A 1 102 ? -52.042 0.723 29.375 1.00 65.50 102 ASN A O 1
ATOM 855 N N . LYS A 1 103 ? -50.482 2.334 29.222 1.00 69.31 103 LYS A N 1
ATOM 856 C CA . LYS A 1 103 ? -51.132 3.268 30.150 1.00 69.31 103 LYS A CA 1
ATOM 857 C C . LYS A 1 103 ? -52.180 4.152 29.479 1.00 69.31 103 LYS A C 1
ATOM 859 O O . LYS A 1 103 ? -53.127 4.522 30.156 1.00 69.31 103 LYS A O 1
ATOM 864 N N . GLU A 1 104 ? -52.024 4.479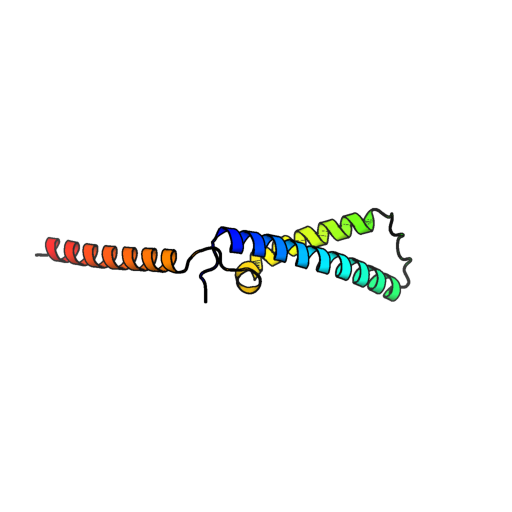 28.197 1.00 61.09 104 GLU A N 1
ATOM 865 C CA . GLU A 1 104 ? -52.989 5.311 27.455 1.00 61.09 104 GLU A CA 1
ATOM 866 C C . GLU A 1 104 ? -54.185 4.521 26.893 1.00 61.09 104 GLU A C 1
ATOM 868 O O . GLU A 1 104 ? -55.204 5.115 26.553 1.00 61.09 104 GLU A O 1
ATOM 873 N N . ILE A 1 105 ? -54.086 3.189 26.798 1.00 57.88 105 ILE A N 1
ATOM 874 C CA . ILE A 1 105 ? -55.137 2.315 26.234 1.00 57.88 105 ILE A CA 1
ATOM 875 C C . ILE A 1 105 ? -56.126 1.799 27.315 1.00 57.88 105 ILE A C 1
ATOM 877 O O . ILE A 1 105 ? -57.091 1.104 26.994 1.00 57.88 105 ILE A O 1
ATOM 881 N N . LYS A 1 106 ? -55.929 2.145 28.595 1.00 46.81 106 LYS A N 1
ATOM 882 C CA . LYS A 1 106 ? -56.838 1.815 29.713 1.00 46.81 106 LYS A CA 1
ATOM 883 C C . LYS A 1 106 ? -57.633 3.025 30.178 1.00 46.81 106 LYS A C 1
ATOM 885 O O . LYS A 1 106 ? -58.821 2.815 30.507 1.00 46.81 106 LYS A O 1
#

pLDDT: mean 78.92, std 13.64, range [44.81, 94.56]